Protein AF-A0A2D7J073-F1 (afdb_monomer)

Sec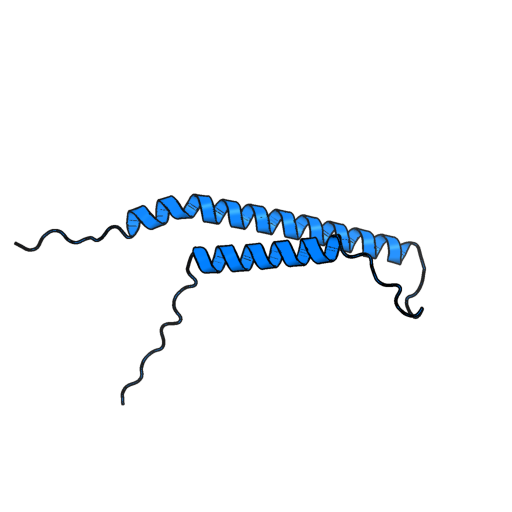ondary structure (DSSP, 8-state):
--------PPPPHHHHHHHHHHHHHHHHHHHHS------S-SPPSHHHHHHHHHHHHHHHHHHHHHHHHHHHHHHHHHHHHHHSS-------

Radius of gyration: 22.57 Å; Cα contacts (8 Å, |Δi|>4): 24; chains: 1; bounding box: 56×28×62 Å

Sequence (92 aa):
MKQGFGRIAAETYAEREARLQKAADAIDQRLNTPETPQMHLRPTGQMRIEGDRIGREAMQERRDDLQKEIERIKQERPLGQQMDGPNKSKSI

pLDDT: mean 75.4, std 16.59, range [42.22, 93.75]

Foldseek 3Di:
DDPPPPPPPDQDLVNLLVVLVVVLVVLVCVLPDPPDPDDPPDDDDPVVVVVVVVVNVVSVVSSVVSVVVSVVSVVCVVVVVVVPDPPPDDDD

Mean predicted aligned error: 12.42 Å

Solvent-accessible surface area (backbone atoms only — not comparable to full-atom values): 5792 Å² total; per-residue (Å²): 136,85,82,75,79,77,72,74,73,74,81,46,74,67,57,51,42,53,53,44,49,54,52,32,52,52,47,52,48,58,74,70,48,75,82,71,87,65,81,90,77,72,83,84,52,70,72,49,55,51,50,55,47,53,53,49,52,54,48,51,53,52,35,53,52,39,50,53,51,44,53,48,50,62,65,46,48,67,61,53,58,65,70,69,52,80,91,78,82,85,87,130

Structure (mmCIF, N/CA/C/O backbone):
data_AF-A0A2D7J073-F1
#
_entry.id   AF-A0A2D7J073-F1
#
loop_
_atom_site.group_PDB
_atom_site.id
_atom_site.type_symbol
_atom_site.label_atom_id
_atom_site.label_alt_id
_atom_site.label_comp_id
_atom_site.label_asym_id
_atom_site.label_entity_id
_atom_site.label_seq_id
_atom_site.pdbx_PDB_ins_code
_atom_site.Cartn_x
_atom_site.Cartn_y
_atom_site.Cartn_z
_atom_site.occupancy
_atom_site.B_iso_or_equiv
_atom_site.auth_seq_id
_atom_site.auth_comp_id
_atom_site.auth_asym_id
_atom_site.auth_atom_id
_atom_site.pdbx_PDB_model_num
ATOM 1 N N . MET A 1 1 ? 41.753 -20.317 -7.320 1.00 42.31 1 MET A N 1
ATOM 2 C CA . MET A 1 1 ? 40.545 -19.843 -6.611 1.00 42.31 1 MET A CA 1
ATOM 3 C C . MET A 1 1 ? 39.704 -19.023 -7.579 1.00 42.31 1 MET A C 1
ATOM 5 O O . MET A 1 1 ? 40.185 -17.998 -8.036 1.00 42.31 1 MET A O 1
ATOM 9 N N . LYS A 1 2 ? 38.499 -19.472 -7.951 1.00 47.78 2 LYS A N 1
ATOM 10 C CA . LYS A 1 2 ? 37.544 -18.657 -8.721 1.00 47.78 2 LYS A CA 1
ATOM 11 C C . LYS A 1 2 ? 36.461 -18.183 -7.755 1.00 47.78 2 LYS A C 1
ATOM 13 O O . LYS A 1 2 ? 35.438 -18.838 -7.606 1.00 47.78 2 LYS A O 1
ATOM 18 N N . GLN A 1 3 ? 36.729 -17.092 -7.040 1.00 53.19 3 GLN A N 1
ATOM 19 C CA . GLN A 1 3 ? 35.685 -16.377 -6.309 1.00 53.19 3 GLN A CA 1
ATOM 20 C C . GLN A 1 3 ? 34.835 -15.647 -7.350 1.00 53.19 3 GLN A C 1
ATOM 22 O O . GLN A 1 3 ? 35.193 -14.573 -7.827 1.00 53.19 3 GLN A O 1
ATOM 27 N N . GLY A 1 4 ? 33.740 -16.281 -7.767 1.00 54.12 4 GLY A N 1
ATOM 28 C CA . GLY A 1 4 ? 32.661 -15.577 -8.441 1.00 54.12 4 GLY A CA 1
ATOM 29 C C . GLY A 1 4 ? 32.052 -14.621 -7.429 1.00 54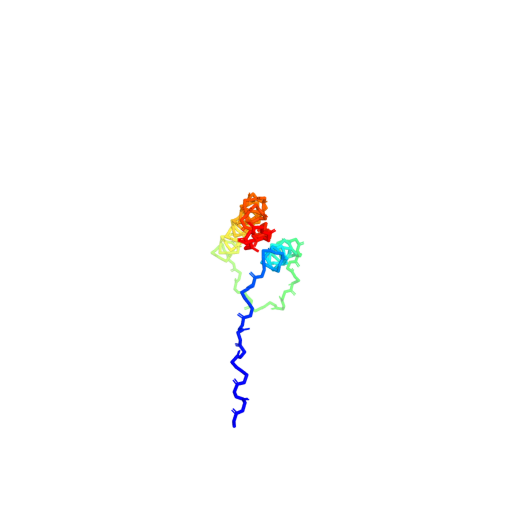.12 4 GLY A C 1
ATOM 30 O O . GLY A 1 4 ? 31.250 -15.037 -6.600 1.00 54.12 4 GLY A O 1
ATOM 31 N N . PHE A 1 5 ? 32.484 -13.362 -7.445 1.00 56.69 5 PHE A N 1
ATOM 32 C CA . PHE A 1 5 ? 31.818 -12.300 -6.706 1.00 56.69 5 PHE A CA 1
ATOM 33 C C . PHE A 1 5 ? 30.410 -12.175 -7.284 1.00 56.69 5 PHE A C 1
ATOM 35 O O . PHE A 1 5 ? 30.216 -11.574 -8.342 1.00 56.69 5 PHE A O 1
ATOM 42 N N . GLY A 1 6 ? 29.447 -12.817 -6.621 1.00 53.38 6 GLY A N 1
ATOM 43 C CA . GLY A 1 6 ? 28.028 -12.678 -6.894 1.00 53.38 6 GLY A CA 1
ATOM 44 C C . GLY A 1 6 ? 27.650 -11.220 -6.702 1.00 53.38 6 GLY A C 1
ATOM 45 O O . GLY A 1 6 ? 27.341 -10.791 -5.595 1.00 53.38 6 GLY A O 1
ATOM 46 N N . ARG A 1 7 ? 27.724 -10.441 -7.783 1.00 53.56 7 ARG A N 1
ATOM 47 C CA . ARG A 1 7 ? 27.058 -9.149 -7.856 1.00 53.56 7 ARG A CA 1
ATOM 48 C C . ARG A 1 7 ? 25.581 -9.465 -7.680 1.00 53.56 7 ARG A C 1
ATOM 50 O O . ARG A 1 7 ? 24.978 -10.054 -8.572 1.00 53.56 7 ARG A O 1
ATOM 57 N N . ILE A 1 8 ? 25.037 -9.143 -6.510 1.00 58.09 8 ILE A N 1
ATOM 58 C CA . ILE A 1 8 ? 23.594 -9.036 -6.315 1.00 58.09 8 ILE A CA 1
ATOM 59 C C . ILE A 1 8 ? 23.149 -8.077 -7.418 1.00 58.09 8 ILE A C 1
ATOM 61 O O . ILE A 1 8 ? 23.556 -6.914 -7.413 1.00 58.09 8 ILE A O 1
ATOM 65 N N . ALA A 1 9 ? 22.464 -8.594 -8.439 1.00 60.66 9 ALA A N 1
ATOM 66 C CA . ALA A 1 9 ? 21.926 -7.751 -9.492 1.00 60.66 9 ALA A CA 1
ATOM 67 C C . ALA A 1 9 ? 21.061 -6.695 -8.800 1.00 60.66 9 ALA A C 1
ATOM 69 O O . ALA A 1 9 ? 20.246 -7.038 -7.941 1.00 60.66 9 ALA A O 1
ATOM 70 N N . ALA A 1 10 ? 21.310 -5.418 -9.090 1.00 68.50 10 ALA A N 1
ATOM 71 C CA . ALA A 1 10 ? 20.456 -4.358 -8.582 1.00 68.50 10 ALA A CA 1
ATOM 72 C C . ALA A 1 10 ? 19.020 -4.664 -9.035 1.00 68.50 10 ALA A C 1
ATOM 74 O O . ALA A 1 10 ? 18.819 -4.957 -10.214 1.00 68.50 10 ALA A O 1
ATOM 75 N N . GLU A 1 11 ? 18.069 -4.656 -8.092 1.00 73.25 11 GLU A N 1
ATOM 76 C CA . GLU A 1 11 ? 16.643 -4.890 -8.361 1.00 73.25 11 GLU A CA 1
ATOM 77 C C . GLU A 1 11 ? 16.232 -4.026 -9.557 1.00 73.25 11 GLU A C 1
ATOM 79 O O . GLU A 1 11 ? 16.402 -2.802 -9.547 1.00 73.25 11 GLU A O 1
ATOM 84 N N . THR A 1 12 ? 15.748 -4.663 -10.620 1.00 80.75 12 THR A N 1
ATOM 85 C CA . THR A 1 12 ? 15.324 -3.935 -11.815 1.00 80.75 12 THR A CA 1
ATOM 86 C C . THR A 1 12 ? 14.072 -3.117 -11.503 1.00 80.75 12 THR A C 1
ATOM 88 O O . THR A 1 12 ? 13.276 -3.465 -10.629 1.00 80.75 12 THR A O 1
ATOM 91 N N . TYR A 1 13 ? 13.829 -2.046 -12.263 1.00 79.31 13 TYR A N 1
ATOM 92 C CA . TYR A 1 13 ? 12.598 -1.259 -12.119 1.00 79.31 13 TYR A CA 1
ATOM 93 C C . TYR A 1 13 ? 11.326 -2.114 -12.236 1.00 79.31 13 TYR A C 1
ATOM 95 O O . TYR A 1 13 ? 10.351 -1.852 -11.539 1.00 79.31 13 TYR A O 1
ATOM 103 N N . ALA A 1 14 ? 11.348 -3.155 -13.076 1.00 79.62 14 ALA A N 1
ATOM 104 C CA . ALA A 1 14 ? 10.231 -4.083 -13.236 1.00 79.62 14 ALA A CA 1
ATOM 105 C C . ALA A 1 14 ? 10.007 -4.954 -11.987 1.00 79.62 14 ALA A C 1
ATOM 107 O O . ALA A 1 14 ? 8.867 -5.140 -11.564 1.00 79.62 14 ALA A O 1
ATOM 108 N N . GLU A 1 15 ? 11.080 -5.463 -11.376 1.00 83.69 15 GLU A N 1
ATOM 109 C CA . GLU A 1 15 ? 11.002 -6.245 -10.135 1.00 83.69 15 GLU A CA 1
ATOM 110 C C . GLU A 1 15 ? 10.520 -5.382 -8.966 1.00 83.69 15 GLU A C 1
ATOM 112 O O . GLU A 1 15 ? 9.636 -5.800 -8.213 1.00 83.69 15 GLU A O 1
ATOM 117 N N . ARG A 1 16 ? 11.022 -4.145 -8.870 1.00 83.06 16 ARG A N 1
ATOM 118 C CA . ARG A 1 16 ? 10.596 -3.185 -7.848 1.00 83.06 16 ARG A CA 1
ATOM 119 C C . ARG A 1 16 ? 9.121 -2.814 -7.998 1.00 83.06 16 ARG A C 1
ATOM 121 O O . ARG A 1 16 ? 8.396 -2.817 -7.005 1.00 83.06 16 ARG A O 1
ATOM 128 N N . GLU A 1 17 ? 8.665 -2.538 -9.220 1.00 86.69 17 GLU A N 1
ATOM 129 C CA . GLU A 1 17 ? 7.252 -2.273 -9.523 1.00 86.69 17 GLU A CA 1
ATOM 130 C C . GLU A 1 17 ? 6.366 -3.455 -9.099 1.00 86.69 17 GLU A C 1
ATOM 132 O O . GLU A 1 17 ? 5.404 -3.268 -8.355 1.00 86.69 17 GLU A O 1
ATOM 137 N N . ALA A 1 18 ? 6.727 -4.680 -9.494 1.00 87.38 18 ALA A N 1
ATOM 138 C CA . ALA A 1 18 ? 5.971 -5.882 -9.149 1.00 87.38 18 ALA A CA 1
ATOM 139 C C . ALA A 1 18 ? 5.912 -6.122 -7.630 1.00 87.38 18 ALA A C 1
ATOM 141 O O . ALA A 1 18 ? 4.868 -6.503 -7.094 1.00 87.38 18 ALA A O 1
ATOM 142 N N . ARG A 1 19 ? 7.015 -5.872 -6.914 1.00 90.50 19 ARG A N 1
ATOM 143 C 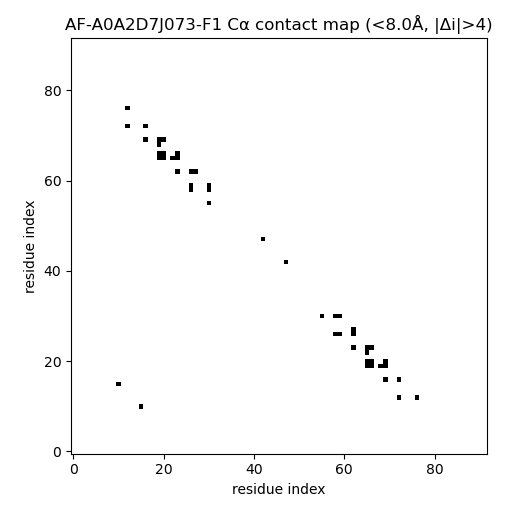CA . ARG A 1 19 ? 7.072 -5.997 -5.453 1.00 90.50 19 ARG A CA 1
ATOM 144 C C . ARG A 1 19 ? 6.165 -4.984 -4.758 1.00 90.50 19 ARG A C 1
ATOM 146 O O . ARG A 1 19 ? 5.455 -5.356 -3.824 1.00 90.50 19 ARG A O 1
ATOM 153 N N . LEU A 1 20 ? 6.194 -3.724 -5.190 1.00 90.12 20 LEU A N 1
ATOM 154 C CA . LEU A 1 20 ? 5.349 -2.670 -4.624 1.00 90.12 20 LEU A CA 1
ATOM 155 C C . LEU A 1 20 ? 3.870 -2.920 -4.927 1.00 90.12 20 LEU A C 1
ATOM 157 O O . LEU A 1 20 ? 3.048 -2.799 -4.021 1.00 90.12 20 LEU A O 1
ATOM 161 N N . GLN A 1 21 ? 3.542 -3.355 -6.147 1.00 90.50 21 GLN A N 1
ATOM 162 C CA . GL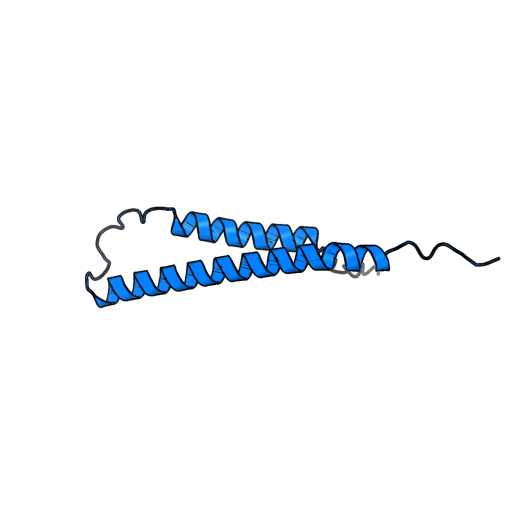N A 1 21 ? 2.174 -3.719 -6.514 1.00 90.50 21 GLN A CA 1
ATOM 163 C C . GLN A 1 21 ? 1.655 -4.859 -5.634 1.00 90.50 21 GLN A C 1
ATOM 165 O O . GLN A 1 21 ? 0.597 -4.737 -5.028 1.00 90.50 21 GLN A O 1
ATOM 170 N N . LYS A 1 22 ? 2.449 -5.922 -5.455 1.00 92.94 22 LYS A N 1
ATOM 171 C CA . LYS A 1 22 ? 2.087 -7.039 -4.574 1.00 92.94 22 LYS A CA 1
ATOM 172 C C . LYS A 1 22 ? 1.858 -6.593 -3.126 1.00 92.94 22 LYS A C 1
ATOM 174 O O . LYS A 1 22 ? 0.996 -7.142 -2.443 1.00 92.94 22 LYS A O 1
ATOM 179 N N . ALA A 1 23 ? 2.634 -5.622 -2.641 1.00 89.44 23 ALA A N 1
ATOM 180 C CA . ALA A 1 23 ? 2.450 -5.064 -1.305 1.00 89.44 23 ALA A CA 1
ATOM 181 C C . ALA A 1 23 ? 1.147 -4.253 -1.195 1.00 89.44 23 ALA A C 1
ATOM 183 O O . ALA A 1 23 ? 0.426 -4.418 -0.212 1.00 89.44 23 ALA A O 1
ATOM 184 N N . ALA A 1 24 ? 0.826 -3.432 -2.199 1.00 90.06 24 ALA A N 1
ATOM 185 C CA . ALA A 1 24 ? -0.434 -2.692 -2.255 1.00 90.06 24 ALA A CA 1
ATOM 186 C C . ALA A 1 24 ? -1.641 -3.645 -2.315 1.00 90.06 24 ALA A C 1
ATOM 188 O O . ALA A 1 24 ? -2.568 -3.507 -1.519 1.00 90.06 24 ALA A O 1
ATOM 189 N N . ASP A 1 25 ? -1.579 -4.676 -3.161 1.00 91.06 25 ASP A N 1
ATOM 190 C CA . ASP A 1 25 ? -2.642 -5.678 -3.305 1.00 91.06 25 ASP A CA 1
ATOM 191 C C . ASP A 1 25 ? -2.878 -6.456 -2.003 1.00 91.06 25 ASP A C 1
ATOM 193 O O . ASP A 1 25 ? -4.016 -6.745 -1.640 1.00 91.06 25 ASP A O 1
ATOM 197 N N . ALA A 1 26 ? -1.812 -6.785 -1.264 1.00 90.69 26 ALA A N 1
ATOM 198 C CA . ALA A 1 26 ? -1.927 -7.463 0.026 1.00 90.69 26 ALA A CA 1
ATOM 199 C C . ALA A 1 26 ? -2.621 -6.589 1.085 1.00 90.69 26 ALA A C 1
ATOM 201 O O . ALA A 1 26 ? -3.383 -7.103 1.909 1.00 90.69 26 ALA A O 1
ATOM 202 N N . ILE A 1 27 ? -2.377 -5.274 1.065 1.00 89.81 27 ILE A N 1
ATOM 203 C CA . ILE A 1 27 ? -3.075 -4.326 1.940 1.00 89.81 27 ILE A CA 1
ATOM 204 C C . ILE A 1 27 ? -4.544 -4.215 1.527 1.00 89.81 27 ILE A C 1
ATOM 206 O O . ILE A 1 27 ? -5.414 -4.329 2.389 1.00 89.81 27 ILE A O 1
ATOM 210 N N . ASP A 1 28 ? -4.833 -4.092 0.229 1.00 89.06 28 ASP A N 1
ATOM 211 C CA . ASP A 1 28 ? -6.206 -4.038 -0.287 1.00 89.06 28 ASP A CA 1
ATOM 212 C C . ASP A 1 28 ? -6.987 -5.313 0.062 1.00 89.06 28 ASP A C 1
ATOM 214 O O . ASP A 1 28 ? -8.127 -5.241 0.526 1.00 89.06 28 ASP A O 1
ATOM 218 N N . GLN A 1 29 ? -6.377 -6.493 -0.069 1.00 90.81 29 GLN A N 1
ATOM 219 C CA . GLN A 1 29 ? -6.989 -7.747 0.375 1.00 90.81 29 GLN A CA 1
ATOM 220 C C . GLN A 1 29 ? -7.296 -7.726 1.871 1.00 90.81 29 GLN A C 1
ATOM 222 O O . GLN A 1 29 ? -8.378 -8.143 2.282 1.00 90.81 29 GLN A O 1
ATOM 227 N N . ARG A 1 30 ? -6.379 -7.220 2.697 1.00 86.81 30 ARG A N 1
ATOM 228 C CA . ARG A 1 30 ? -6.561 -7.165 4.151 1.00 86.81 30 ARG A CA 1
ATOM 229 C C . ARG A 1 30 ? -7.635 -6.165 4.579 1.00 86.81 30 ARG A C 1
ATOM 231 O O . ARG A 1 30 ? -8.361 -6.450 5.525 1.00 86.81 30 ARG A O 1
ATOM 238 N N . LEU A 1 31 ? -7.757 -5.034 3.887 1.00 87.25 31 LEU A N 1
ATOM 239 C CA . LEU A 1 31 ? -8.803 -4.037 4.127 1.00 87.25 31 LEU A CA 1
ATOM 240 C C . LEU A 1 31 ? -10.193 -4.543 3.714 1.00 87.25 31 LEU A C 1
ATOM 242 O O . LEU A 1 31 ? -11.176 -4.234 4.386 1.00 87.25 31 LEU A O 1
ATOM 246 N N . ASN A 1 32 ? -10.265 -5.335 2.638 1.00 87.06 32 ASN A N 1
ATOM 247 C CA . ASN A 1 32 ? -11.517 -5.871 2.096 1.00 87.06 32 ASN A CA 1
ATOM 248 C C . ASN A 1 32 ? -11.945 -7.210 2.713 1.00 87.06 32 ASN A C 1
ATOM 250 O O . ASN A 1 32 ? -13.101 -7.607 2.574 1.00 87.06 32 ASN A O 1
ATOM 254 N N . THR A 1 33 ? -11.039 -7.924 3.383 1.00 84.88 33 THR A N 1
ATOM 255 C CA . THR A 1 33 ? -11.380 -9.181 4.055 1.00 84.88 33 THR A CA 1
ATOM 256 C C . THR A 1 33 ? -12.102 -8.865 5.365 1.00 84.88 33 THR A C 1
ATOM 258 O O . THR A 1 33 ? -11.502 -8.250 6.251 1.00 84.88 33 THR A O 1
ATOM 261 N N . PRO A 1 34 ? -13.373 -9.273 5.535 1.00 74.06 34 PRO A N 1
ATOM 262 C CA . PRO A 1 34 ? -14.049 -9.117 6.813 1.00 74.06 34 PRO A CA 1
ATOM 263 C C . PRO A 1 34 ? -13.285 -9.900 7.883 1.00 74.06 34 PRO A C 1
ATOM 265 O O . PRO A 1 34 ? -12.885 -11.044 7.659 1.00 74.06 34 PRO A O 1
ATOM 268 N N . GLU A 1 35 ? -13.068 -9.288 9.049 1.00 69.31 35 GLU A N 1
ATOM 269 C CA . GLU A 1 35 ? -12.430 -9.988 10.160 1.00 69.31 35 GLU A CA 1
ATOM 270 C C . GLU A 1 35 ? -13.282 -11.203 10.528 1.00 69.31 35 GLU A C 1
ATOM 272 O O . GLU A 1 35 ? -14.420 -11.075 10.982 1.00 69.31 35 GLU A O 1
ATOM 277 N N . THR A 1 36 ? -12.733 -12.400 10.325 1.00 71.50 36 THR A N 1
ATOM 278 C CA . THR A 1 36 ? -13.350 -13.624 10.830 1.00 71.50 36 THR A CA 1
ATOM 279 C C . THR A 1 36 ? -13.529 -13.475 12.339 1.00 71.50 36 THR A C 1
ATOM 281 O O . THR A 1 36 ? -12.552 -13.111 13.007 1.00 71.50 36 THR A O 1
ATOM 284 N N . PRO A 1 37 ? -14.723 -13.751 12.893 1.00 63.69 37 PRO A N 1
ATOM 285 C CA . PRO A 1 37 ? -14.962 -13.623 14.322 1.00 63.69 37 PRO A CA 1
ATOM 286 C C . PRO A 1 37 ? -13.983 -14.529 15.073 1.00 63.69 37 PRO A C 1
AT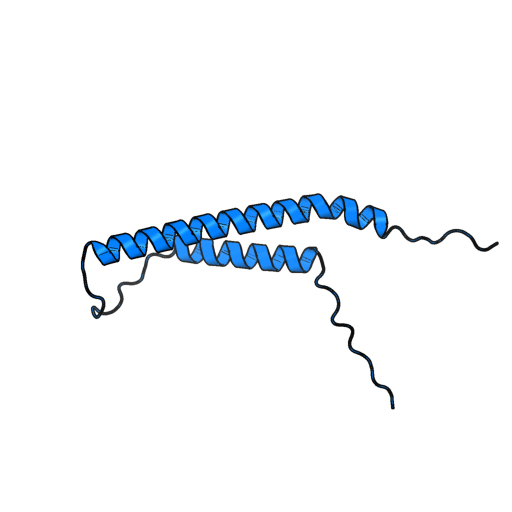OM 288 O O . PRO A 1 37 ? -14.078 -15.753 15.036 1.00 63.69 37 PRO A O 1
ATOM 291 N N . GLN A 1 38 ? -12.987 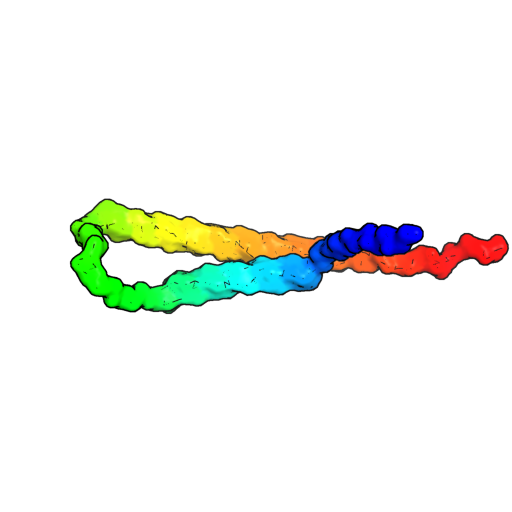-13.916 15.712 1.00 65.50 38 GLN A N 1
ATOM 292 C CA . GLN A 1 38 ? -12.020 -14.640 16.526 1.00 65.50 38 GLN A CA 1
ATOM 293 C C . GLN A 1 38 ? -12.710 -15.054 17.825 1.00 65.50 38 GLN A C 1
ATOM 295 O O . GLN A 1 38 ? -13.426 -14.242 18.418 1.00 65.50 38 GLN A O 1
ATOM 300 N N . MET A 1 39 ? -12.489 -16.300 18.262 1.00 65.31 39 MET A N 1
ATOM 301 C CA . MET A 1 39 ? -12.963 -16.796 19.559 1.00 65.31 39 MET A CA 1
ATOM 302 C C . MET A 1 39 ? -12.687 -15.746 20.644 1.00 65.31 39 MET A C 1
ATOM 304 O O . MET A 1 39 ? -11.580 -15.213 20.737 1.00 65.31 39 MET A O 1
ATOM 308 N N . HIS A 1 40 ? -13.736 -15.393 21.386 1.00 63.88 40 HIS A N 1
ATOM 309 C CA . HIS A 1 40 ? -13.863 -14.177 22.189 1.00 63.88 40 HIS A CA 1
ATOM 310 C C . HIS A 1 40 ? -12.857 -14.082 23.355 1.00 63.88 40 HIS A C 1
ATOM 312 O O . HIS A 1 40 ? -13.210 -14.274 24.511 1.00 63.88 40 HIS A O 1
ATOM 318 N N . LEU A 1 41 ? -11.601 -13.744 23.056 1.00 71.06 41 LEU A N 1
ATOM 319 C CA . LEU A 1 41 ? -10.564 -13.394 24.040 1.00 71.06 41 LEU A CA 1
ATOM 320 C C . LEU A 1 41 ? -10.112 -11.930 23.921 1.00 71.06 41 LEU A C 1
ATOM 322 O O . LEU A 1 41 ? -9.199 -11.498 24.619 1.00 71.06 41 LEU A O 1
ATOM 326 N N . ARG A 1 42 ? -10.726 -11.151 23.022 1.00 69.56 42 ARG A N 1
ATOM 327 C CA . ARG A 1 42 ? -10.356 -9.749 22.791 1.00 69.56 42 ARG A CA 1
ATOM 328 C C . ARG A 1 42 ? -11.223 -8.813 23.645 1.00 69.56 42 ARG A C 1
ATOM 330 O O . ARG A 1 42 ? -12.447 -8.863 23.511 1.00 69.56 42 ARG A O 1
ATOM 337 N N . PRO A 1 43 ? -10.632 -7.915 24.453 1.00 71.94 43 PRO A N 1
ATOM 338 C CA . PRO A 1 43 ? -11.382 -7.015 25.333 1.00 71.94 43 PRO A CA 1
ATOM 339 C C . PRO A 1 43 ? -12.275 -6.079 24.517 1.00 71.94 43 PRO A C 1
ATOM 341 O O . PRO A 1 43 ? -11.786 -5.350 23.669 1.00 71.94 43 PRO A O 1
ATOM 344 N N . THR A 1 44 ? -13.591 -6.103 24.698 1.00 76.75 44 THR A N 1
ATOM 345 C CA . THR A 1 44 ? -14.533 -5.224 23.979 1.00 76.75 44 THR A CA 1
ATOM 346 C C . THR A 1 44 ? -14.554 -3.817 24.585 1.00 76.75 44 THR A C 1
ATOM 348 O O . THR A 1 44 ? -14.596 -3.691 25.804 1.00 76.75 44 THR A O 1
ATOM 351 N N . GLY A 1 45 ? -14.549 -2.756 23.767 1.00 84.44 45 GLY A N 1
ATOM 352 C CA . GLY A 1 45 ? -14.650 -1.373 24.258 1.00 84.44 45 GLY A CA 1
ATOM 353 C C . GLY A 1 45 ? -14.377 -0.303 23.194 1.00 84.44 45 GLY A C 1
ATOM 354 O O . GLY A 1 45 ? -13.813 -0.609 22.142 1.00 84.44 45 GLY A O 1
ATOM 355 N N . GLN A 1 46 ? -14.753 0.952 23.481 1.00 84.94 46 GLN A N 1
ATOM 356 C CA . GLN A 1 46 ? -14.572 2.104 22.577 1.00 84.94 46 GLN A CA 1
ATOM 357 C C . GLN A 1 46 ? -13.112 2.301 22.156 1.00 84.94 46 GLN A C 1
ATOM 359 O O . GLN A 1 46 ? -12.840 2.445 20.970 1.00 84.94 46 GLN A O 1
ATOM 364 N N . MET A 1 47 ? -12.171 2.201 23.100 1.00 85.50 47 MET A N 1
ATOM 365 C CA . MET A 1 47 ? -10.737 2.340 22.821 1.00 85.50 47 MET A CA 1
ATOM 366 C C . MET A 1 47 ? -10.232 1.309 21.799 1.00 85.50 47 MET A C 1
ATOM 368 O O . MET A 1 47 ? -9.371 1.622 20.982 1.00 85.50 47 MET A O 1
ATOM 372 N N . ARG A 1 48 ? -10.780 0.082 21.800 1.00 84.62 48 ARG A N 1
ATOM 373 C CA . ARG A 1 48 ? -10.412 -0.917 20.788 1.00 84.62 48 ARG A CA 1
ATOM 374 C C . ARG A 1 48 ? -10.987 -0.569 19.421 1.00 84.62 48 ARG A C 1
ATOM 376 O O . ARG A 1 48 ? -10.258 -0.638 18.446 1.00 84.62 48 ARG A O 1
ATOM 383 N N . ILE A 1 49 ? -12.255 -0.166 19.358 1.00 85.31 49 ILE A N 1
ATOM 384 C CA . ILE A 1 49 ? -12.888 0.257 18.099 1.00 85.31 49 ILE A CA 1
ATOM 385 C C . ILE A 1 49 ? -12.100 1.414 17.472 1.00 85.31 49 ILE A C 1
ATOM 387 O O . ILE A 1 49 ? -11.859 1.425 16.268 1.00 85.31 49 ILE A O 1
ATOM 391 N N . GLU A 1 50 ? -11.663 2.366 18.294 1.00 87.94 50 GLU A N 1
ATOM 392 C CA . GLU A 1 50 ? -10.843 3.486 17.849 1.00 87.94 50 GLU A CA 1
ATOM 393 C C . GLU A 1 50 ? -9.453 3.041 17.380 1.00 87.94 50 GLU A C 1
ATOM 395 O O . GLU A 1 50 ? -9.019 3.455 16.308 1.00 87.94 50 GLU A O 1
ATOM 400 N N . GLY A 1 51 ? -8.789 2.143 18.114 1.00 87.12 51 GLY A N 1
ATOM 401 C CA . GLY A 1 51 ? -7.517 1.555 17.686 1.00 87.12 51 GLY A CA 1
ATOM 402 C C . GLY A 1 51 ? -7.627 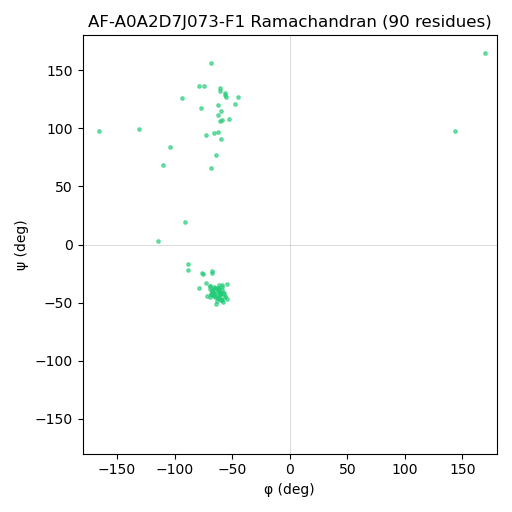0.786 16.365 1.00 87.12 51 GLY A C 1
ATOM 403 O O . GLY A 1 51 ? -6.784 0.951 15.484 1.00 87.12 51 GLY A O 1
ATOM 404 N N . ASP A 1 52 ? -8.694 0.005 16.190 1.00 86.31 52 ASP A N 1
ATOM 405 C CA . ASP A 1 52 ? -8.975 -0.731 14.955 1.00 86.31 52 ASP A CA 1
ATOM 406 C C . ASP A 1 52 ? -9.242 0.241 13.786 1.00 86.31 52 ASP A C 1
ATOM 408 O O . ASP A 1 52 ? -8.792 -0.001 12.664 1.00 86.31 52 ASP A O 1
ATOM 412 N N . ARG A 1 53 ? -9.922 1.371 14.040 1.00 87.94 53 ARG A N 1
ATOM 413 C CA . ARG A 1 53 ? -10.133 2.443 13.052 1.00 87.94 53 ARG A CA 1
ATOM 414 C C . ARG A 1 53 ? -8.814 3.096 12.638 1.00 87.94 53 ARG A C 1
ATOM 416 O O . ARG A 1 53 ? -8.528 3.142 11.445 1.00 87.94 53 ARG A O 1
ATOM 423 N N . ILE A 1 54 ? -7.997 3.527 13.600 1.00 92.19 54 ILE A N 1
ATOM 424 C CA . ILE A 1 54 ? -6.680 4.138 13.346 1.00 92.19 54 ILE A CA 1
ATOM 425 C C . ILE A 1 54 ? -5.788 3.170 12.558 1.00 92.19 54 ILE A C 1
ATOM 427 O O . ILE A 1 54 ? -5.118 3.563 11.607 1.00 92.19 54 ILE A O 1
ATOM 431 N N . GLY A 1 55 ? -5.812 1.881 12.910 1.00 90.06 55 GLY A N 1
ATOM 432 C CA . GLY A 1 55 ? -5.074 0.850 12.185 1.00 90.06 55 GLY A CA 1
ATOM 433 C C . GLY A 1 55 ? -5.508 0.714 10.722 1.00 90.06 55 GLY A C 1
ATOM 434 O O . GLY A 1 55 ? -4.654 0.559 9.849 1.00 90.06 55 GLY A O 1
ATOM 435 N N . ARG A 1 56 ? -6.815 0.799 10.433 1.00 89.62 56 ARG A N 1
ATOM 436 C CA . ARG A 1 56 ? -7.323 0.793 9.050 1.00 89.62 56 ARG A CA 1
ATOM 437 C C . ARG A 1 56 ? -6.933 2.052 8.284 1.00 89.62 56 ARG A C 1
ATOM 439 O O . ARG A 1 56 ? -6.515 1.925 7.139 1.00 89.62 56 ARG A O 1
ATOM 446 N N . GLU A 1 57 ? -7.038 3.224 8.905 1.00 92.69 57 GLU A N 1
ATOM 447 C CA . GLU A 1 57 ? -6.641 4.504 8.299 1.00 92.69 57 GLU A CA 1
ATOM 448 C C . GLU A 1 57 ? -5.154 4.483 7.916 1.00 92.69 57 GLU A C 1
ATOM 450 O O . GLU A 1 57 ? -4.811 4.720 6.761 1.00 92.69 57 GLU A O 1
ATOM 455 N N . ALA A 1 58 ? -4.277 4.040 8.821 1.00 92.12 58 ALA A N 1
ATOM 456 C CA . ALA A 1 58 ? -2.849 3.901 8.536 1.00 92.12 58 ALA A CA 1
ATOM 457 C C . ALA A 1 58 ? -2.552 2.896 7.402 1.00 92.12 58 ALA A C 1
ATOM 459 O O . ALA A 1 58 ? -1.621 3.084 6.616 1.00 92.12 58 ALA A O 1
ATOM 460 N N . MET A 1 59 ? -3.332 1.812 7.291 1.00 91.19 59 MET A N 1
ATOM 461 C CA . MET A 1 59 ? -3.205 0.870 6.171 1.00 91.19 59 MET A CA 1
ATOM 462 C C . MET A 1 59 ? -3.629 1.501 4.839 1.00 91.19 59 MET A C 1
ATOM 464 O O . MET A 1 59 ? -2.962 1.267 3.833 1.00 91.19 59 MET A O 1
ATOM 468 N N . GLN A 1 60 ? -4.694 2.305 4.825 1.00 92.06 60 GLN A N 1
ATOM 469 C CA . GLN A 1 60 ? -5.133 3.036 3.632 1.00 92.06 60 GLN A CA 1
ATOM 470 C C . GLN A 1 60 ? -4.076 4.047 3.181 1.00 92.06 60 GLN A C 1
ATOM 472 O O . GLN A 1 60 ? -3.665 4.013 2.023 1.00 92.06 60 GLN A O 1
ATOM 477 N N . GLU A 1 61 ? -3.553 4.856 4.105 1.00 93.75 61 GLU A N 1
ATOM 478 C CA . GLU A 1 61 ? -2.462 5.797 3.818 1.00 93.75 61 GLU A CA 1
ATOM 479 C C . GLU A 1 61 ? -1.247 5.076 3.227 1.00 93.75 61 GLU A C 1
ATOM 481 O O . GLU A 1 61 ? -0.703 5.476 2.197 1.00 93.75 61 GLU A O 1
ATOM 486 N N . ARG A 1 62 ? -0.860 3.940 3.824 1.00 90.56 62 ARG A N 1
ATOM 487 C CA . ARG A 1 62 ? 0.269 3.150 3.331 1.00 90.56 62 ARG A CA 1
ATOM 488 C C . ARG A 1 62 ? 0.041 2.622 1.918 1.00 90.56 62 ARG A C 1
ATOM 490 O O . ARG A 1 62 ? 0.990 2.541 1.138 1.00 90.56 62 ARG A O 1
ATOM 497 N N . ARG A 1 63 ? -1.187 2.222 1.597 1.00 92.31 63 ARG A N 1
ATOM 498 C CA . ARG A 1 63 ? -1.562 1.747 0.264 1.00 92.31 63 ARG A CA 1
ATOM 499 C C . ARG A 1 63 ? -1.477 2.873 -0.765 1.00 92.31 63 ARG A C 1
ATOM 501 O O . ARG A 1 63 ? -0.894 2.661 -1.826 1.00 92.31 63 ARG A O 1
ATOM 508 N N . ASP A 1 64 ? -1.955 4.064 -0.430 1.00 92.56 64 ASP A N 1
ATOM 509 C CA . ASP A 1 64 ? -1.868 5.230 -1.313 1.00 92.56 64 ASP A CA 1
ATOM 510 C C . ASP A 1 64 ? -0.413 5.672 -1.542 1.00 92.56 64 ASP A C 1
ATOM 512 O O . ASP A 1 64 ? -0.027 6.005 -2.665 1.00 92.56 64 ASP A O 1
ATOM 516 N N . ASP A 1 65 ? 0.436 5.609 -0.515 1.00 93.06 65 ASP A N 1
ATOM 517 C CA . ASP A 1 65 ? 1.868 5.893 -0.650 1.00 93.06 65 ASP A CA 1
ATOM 518 C C . ASP A 1 65 ? 2.580 4.897 -1.572 1.00 93.06 65 ASP A C 1
ATOM 520 O O . ASP A 1 65 ? 3.387 5.297 -2.416 1.00 93.06 65 ASP A O 1
ATOM 524 N N . LEU A 1 66 ? 2.256 3.604 -1.464 1.00 89.69 66 LEU A N 1
ATOM 525 C CA . LEU A 1 66 ? 2.788 2.585 -2.372 1.00 89.69 66 LEU A CA 1
ATOM 526 C C . LEU A 1 66 ? 2.357 2.845 -3.820 1.00 89.69 66 LEU A C 1
ATOM 528 O O . LEU A 1 66 ? 3.165 2.684 -4.732 1.00 89.69 66 LEU A O 1
ATOM 532 N N . GLN A 1 67 ? 1.117 3.285 -4.042 1.00 90.31 67 GLN A N 1
ATOM 533 C CA . GLN A 1 67 ? 0.632 3.632 -5.380 1.00 90.31 67 GLN A CA 1
ATOM 534 C C . GLN A 1 67 ? 1.377 4.833 -5.967 1.00 90.31 67 GLN A C 1
ATOM 536 O O . GLN 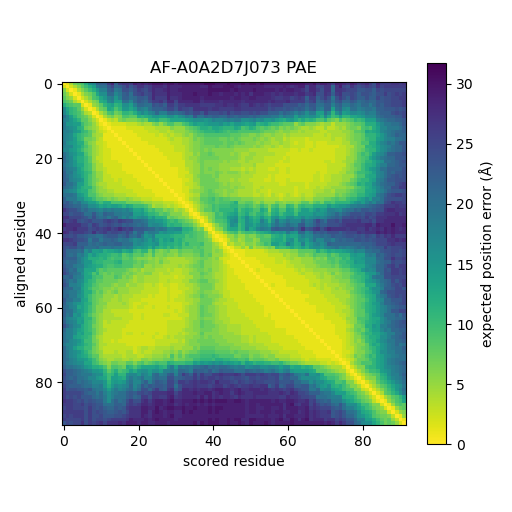A 1 67 ? 1.831 4.760 -7.110 1.00 90.31 67 GLN A O 1
ATOM 541 N N . LYS A 1 68 ? 1.603 5.887 -5.175 1.00 92.50 68 LYS A N 1
ATOM 542 C CA . LYS A 1 68 ? 2.431 7.030 -5.595 1.00 92.50 68 LYS A CA 1
ATOM 543 C C . LYS A 1 68 ? 3.856 6.601 -5.949 1.00 92.50 68 LYS A C 1
ATOM 545 O O . LYS A 1 68 ? 4.430 7.099 -6.916 1.00 92.50 68 LYS A O 1
ATOM 550 N N . GLU A 1 69 ? 4.441 5.667 -5.197 1.00 88.56 69 GLU A N 1
ATOM 551 C CA . GLU A 1 69 ? 5.782 5.149 -5.489 1.00 88.56 69 GLU A CA 1
ATOM 552 C C . GLU A 1 69 ? 5.818 4.341 -6.799 1.00 88.56 69 GLU A C 1
ATOM 554 O O . GLU A 1 69 ? 6.750 4.492 -7.592 1.00 88.56 69 GLU A O 1
ATOM 559 N N . ILE A 1 70 ? 4.783 3.541 -7.074 1.00 89.06 70 ILE A N 1
ATOM 560 C CA . ILE A 1 70 ? 4.621 2.826 -8.350 1.00 89.06 70 ILE A CA 1
ATOM 561 C C . ILE A 1 70 ? 4.504 3.814 -9.515 1.00 89.06 70 ILE A C 1
ATOM 563 O O . ILE A 1 70 ? 5.174 3.649 -10.537 1.00 89.06 70 ILE A O 1
ATOM 567 N N .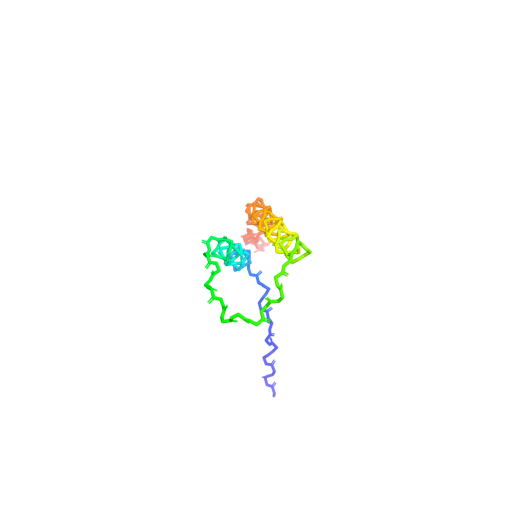 GLU A 1 71 ? 3.683 4.856 -9.376 1.00 88.62 71 GLU A N 1
ATOM 568 C CA . GLU A 1 71 ? 3.535 5.900 -10.395 1.00 88.62 71 GLU A CA 1
ATOM 569 C C . GLU A 1 71 ? 4.852 6.628 -10.659 1.00 88.62 71 GLU A C 1
ATOM 571 O O . GLU A 1 71 ? 5.232 6.826 -11.816 1.00 88.62 71 GLU A O 1
ATOM 576 N N . ARG A 1 72 ? 5.599 6.950 -9.600 1.00 88.25 72 ARG A N 1
ATOM 577 C CA . ARG A 1 72 ? 6.928 7.549 -9.716 1.00 88.25 72 ARG A CA 1
ATOM 578 C C . ARG A 1 72 ? 7.889 6.650 -10.495 1.00 88.25 72 ARG A C 1
ATOM 580 O O . ARG A 1 72 ? 8.546 7.120 -11.419 1.00 88.25 72 ARG A O 1
ATOM 587 N N . ILE A 1 73 ? 7.937 5.354 -10.187 1.00 83.50 73 ILE A N 1
ATOM 588 C CA . ILE A 1 73 ? 8.776 4.390 -10.919 1.00 83.50 73 ILE A CA 1
ATOM 589 C C . ILE A 1 73 ? 8.383 4.319 -12.400 1.00 83.50 73 ILE A C 1
ATOM 591 O O . ILE A 1 73 ? 9.257 4.282 -13.269 1.00 83.50 73 ILE A O 1
ATOM 595 N N . LYS A 1 74 ? 7.082 4.346 -12.715 1.00 81.50 74 LYS A N 1
ATOM 596 C CA . LYS A 1 74 ? 6.596 4.369 -14.104 1.00 81.50 74 LYS A CA 1
ATOM 597 C C . LYS A 1 74 ? 7.052 5.620 -14.858 1.00 81.50 74 LYS A C 1
ATOM 599 O O . LYS A 1 74 ? 7.396 5.508 -16.033 1.00 81.50 74 LYS A O 1
ATOM 604 N N . GLN A 1 75 ? 7.093 6.778 -14.197 1.00 83.00 75 GLN A N 1
ATOM 605 C CA . GLN A 1 75 ? 7.592 8.034 -14.774 1.00 83.00 75 GLN A CA 1
ATOM 606 C C . GLN A 1 75 ? 9.121 8.056 -14.938 1.00 83.00 75 GLN A C 1
ATOM 608 O O . GLN A 1 75 ? 9.623 8.639 -15.896 1.00 83.00 75 GLN A O 1
ATOM 613 N N . GLU A 1 76 ? 9.870 7.399 -14.049 1.00 75.06 76 GLU A N 1
ATOM 614 C CA . GLU A 1 76 ? 11.336 7.290 -14.135 1.00 75.06 76 GLU A CA 1
ATOM 615 C C . GLU A 1 76 ? 11.793 6.289 -15.222 1.00 75.06 76 GLU A C 1
ATOM 617 O O . GLU A 1 76 ? 12.872 6.435 -15.802 1.00 75.06 76 GLU A O 1
ATOM 622 N N . ARG A 1 77 ? 10.954 5.302 -15.566 1.00 67.44 77 ARG A N 1
ATOM 623 C CA . ARG A 1 77 ? 11.229 4.261 -16.575 1.00 67.44 77 ARG A CA 1
ATOM 624 C C . ARG A 1 77 ? 11.639 4.791 -17.969 1.00 67.44 77 ARG A C 1
ATOM 626 O O . ARG A 1 77 ? 12.631 4.283 -18.498 1.00 67.44 77 ARG A O 1
ATOM 633 N N . PRO A 1 78 ? 10.955 5.783 -18.583 1.00 60.41 78 PRO A N 1
ATOM 634 C CA . PRO A 1 78 ? 11.377 6.346 -19.870 1.00 60.41 78 PRO A CA 1
ATOM 635 C C . PRO A 1 78 ? 12.695 7.138 -19.806 1.00 60.41 78 PRO A C 1
ATOM 637 O O . PRO A 1 78 ? 13.384 7.227 -20.818 1.00 60.41 78 PRO A O 1
ATOM 640 N N . LEU A 1 79 ? 13.079 7.676 -18.641 1.00 56.00 79 LEU A N 1
ATOM 641 C CA . LEU A 1 79 ? 14.335 8.422 -18.466 1.00 56.00 79 LEU A CA 1
ATOM 642 C C . LEU A 1 79 ? 15.546 7.484 -18.326 1.00 56.00 79 LEU A C 1
ATOM 644 O O . LEU A 1 79 ? 16.604 7.764 -18.886 1.00 56.00 79 LEU A O 1
ATOM 648 N N . GLY A 1 80 ? 15.385 6.340 -17.650 1.00 51.88 80 GLY A N 1
ATOM 649 C CA . GLY A 1 80 ? 16.440 5.324 -17.526 1.00 51.88 80 GLY A CA 1
ATOM 650 C C . GLY A 1 80 ? 16.745 4.594 -18.841 1.00 51.88 80 GLY A C 1
ATOM 651 O O . GLY A 1 80 ? 17.908 4.380 -19.174 1.00 51.88 80 GLY A O 1
ATOM 652 N N . GLN A 1 81 ? 15.722 4.288 -19.650 1.00 51.44 81 GLN A N 1
ATOM 653 C CA . GLN A 1 81 ? 15.918 3.630 -20.953 1.00 51.44 81 GLN A CA 1
ATOM 654 C C . GLN A 1 81 ? 16.637 4.507 -21.990 1.00 51.44 81 GLN A C 1
ATOM 656 O O . GLN A 1 81 ? 17.243 3.969 -22.914 1.00 51.44 81 GLN A O 1
ATOM 661 N N . GLN A 1 82 ? 16.607 5.838 -21.850 1.00 46.81 82 GLN A N 1
ATOM 662 C CA . GLN A 1 82 ? 17.372 6.733 -22.727 1.00 46.81 82 GLN A CA 1
ATOM 663 C C . GLN A 1 82 ? 18.871 6.761 -22.389 1.00 46.81 82 GLN A C 1
ATOM 665 O O . GLN A 1 82 ? 19.676 7.046 -23.273 1.00 46.81 82 GLN A O 1
ATOM 670 N N . MET A 1 83 ? 19.265 6.436 -21.151 1.00 47.88 83 MET A N 1
ATOM 671 C CA . MET A 1 83 ? 20.677 6.410 -20.743 1.00 47.88 83 MET A CA 1
ATOM 672 C C . MET A 1 83 ? 21.365 5.057 -20.982 1.00 47.88 83 MET A C 1
ATOM 674 O O . MET A 1 83 ? 22.579 5.033 -21.166 1.00 47.88 83 MET A O 1
ATOM 678 N N . ASP A 1 84 ? 20.603 3.964 -21.084 1.00 46.56 84 ASP A N 1
ATOM 679 C CA . ASP A 1 84 ? 21.097 2.625 -21.460 1.00 46.56 84 ASP A CA 1
ATOM 680 C C . ASP A 1 84 ? 21.029 2.358 -22.981 1.00 46.56 84 ASP A C 1
ATOM 682 O O . ASP A 1 84 ? 21.061 1.213 -23.443 1.00 46.56 84 ASP A O 1
ATOM 686 N N . GLY A 1 85 ? 20.943 3.415 -23.797 1.00 42.22 85 GLY A N 1
ATOM 687 C CA . GLY A 1 85 ? 21.162 3.308 -25.237 1.00 42.22 85 GLY A CA 1
ATOM 688 C C . GLY A 1 85 ? 22.589 2.810 -25.503 1.00 42.22 85 GLY A C 1
ATOM 689 O O . GLY A 1 85 ? 23.535 3.334 -24.908 1.00 42.22 85 GLY A O 1
ATOM 690 N N . PRO A 1 86 ? 22.798 1.799 -26.367 1.00 47.28 86 PRO A N 1
ATOM 691 C CA . PRO A 1 86 ? 24.117 1.226 -26.568 1.00 47.28 86 PRO A CA 1
ATOM 692 C C . PRO A 1 86 ? 25.040 2.309 -27.118 1.00 47.28 86 PRO A C 1
ATOM 694 O O . PRO A 1 86 ? 24.915 2.713 -28.273 1.00 47.28 86 PRO A O 1
ATOM 697 N N . ASN A 1 87 ? 26.011 2.736 -26.310 1.00 47.59 87 ASN A N 1
ATOM 698 C CA . ASN A 1 87 ? 27.181 3.473 -26.768 1.00 47.59 87 ASN A CA 1
ATOM 699 C C . ASN A 1 87 ? 28.055 2.517 -27.608 1.00 47.59 87 ASN A C 1
ATOM 701 O O . ASN A 1 87 ? 29.130 2.078 -27.210 1.00 47.59 87 ASN A O 1
ATOM 705 N N . LYS A 1 88 ? 27.516 2.099 -28.757 1.00 52.00 88 LYS A N 1
ATOM 706 C CA . LYS A 1 88 ? 28.164 1.348 -29.829 1.00 52.00 88 LYS A CA 1
ATOM 707 C C . LYS A 1 88 ? 28.312 2.289 -31.019 1.00 52.00 88 LYS A C 1
ATOM 709 O O . LYS A 1 88 ? 27.674 2.094 -32.044 1.00 52.00 88 LYS A O 1
ATOM 714 N N . SER A 1 89 ? 29.159 3.305 -30.909 1.00 49.12 89 SER A N 1
ATOM 715 C CA . SER A 1 89 ? 29.704 3.949 -32.108 1.00 49.12 89 SER A CA 1
ATOM 716 C C . SER A 1 89 ? 30.899 4.834 -31.779 1.00 49.12 89 SER A C 1
ATOM 718 O O . SER A 1 89 ? 30.723 5.992 -31.414 1.00 49.12 89 SER A O 1
ATOM 720 N N . LYS A 1 90 ? 32.097 4.273 -31.981 1.00 46.03 90 LYS A N 1
ATOM 721 C CA . LYS A 1 90 ? 33.248 4.844 -32.712 1.00 46.03 90 LYS A CA 1
ATOM 722 C C . LYS A 1 90 ? 34.571 4.457 -32.054 1.00 46.03 90 LYS A C 1
ATOM 724 O O . LYS A 1 90 ? 35.075 5.119 -31.155 1.00 46.03 90 LYS A O 1
ATOM 729 N N . SER A 1 91 ? 35.183 3.418 -32.599 1.00 43.31 91 SER A N 1
ATOM 730 C CA . SER A 1 91 ? 36.631 3.394 -32.780 1.00 43.31 91 SER A CA 1
ATOM 731 C C . SER A 1 91 ? 36.851 2.960 -34.225 1.00 43.31 91 SER A C 1
ATOM 733 O O . SER A 1 91 ? 36.638 1.798 -34.560 1.00 43.31 91 SER A O 1
ATOM 735 N N . ILE A 1 92 ? 37.102 3.953 -35.081 1.00 48.69 92 ILE A N 1
ATOM 736 C CA . ILE A 1 92 ? 37.782 3.799 -36.371 1.00 48.69 92 ILE A CA 1
ATOM 737 C C . ILE A 1 92 ? 39.198 4.295 -36.117 1.00 48.69 92 ILE A C 1
ATOM 739 O O . ILE A 1 92 ? 39.296 5.353 -35.450 1.00 48.69 92 ILE A O 1
#